Protein AF-A0A644ZZK4-F1 (afdb_monom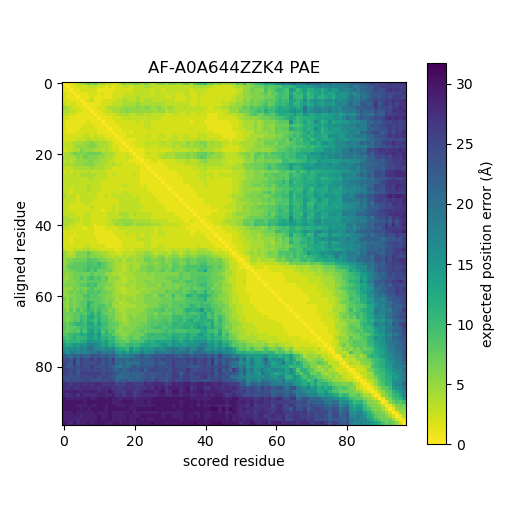er)

Foldseek 3Di:
DDWDADPPQLEIEAEEEPVLVPDPVSVVVVVVVVVVSVVVVGHYHYHYDDPDPPVVVVVVVVVVVVVVVVVVVVVVVVVVVVCVVDPDPPPPPPPDD

Organism: NCBI:txid1076179

pLDDT: mean 87.07, std 13.58, range [51.16, 98.44]

Mean predicted aligned error: 10.95 Å

Radius of gyration: 29.62 Å; Cα contacts (8 Å, |Δi|>4): 69; chains: 1; bounding box: 44×28×89 Å

Sequence (97 aa):
MEVSVSEQQKTVEVWLTHDEQDDILLRADLKARCQRYYQSGYFVAVFFSGSKDLTQQTRDLLNYNRKRQAELDIQTAGLSKALKRFPPAASSRSRLC

Secondary structure (DSSP, 8-state):
-EEEEETTTTEEEEEE-HHHHT-HHHHHHHHHHHHHHHHTT-EEEEEE--SS-HHHHHHHHHHHHHHHHHHHHHHHHHHHHHHHHS-----------

Structure (mmCIF, N/CA/C/O backbone):
data_AF-A0A644ZZK4-F1
#
_entry.id   AF-A0A644ZZK4-F1
#
loop_
_atom_site.group_PDB
_atom_site.id
_atom_site.type_symbol
_atom_site.label_atom_id
_atom_site.label_alt_id
_atom_site.label_comp_id
_atom_site.label_asym_id
_atom_site.label_entity_id
_atom_site.label_seq_id
_atom_site.pdbx_PDB_ins_code
_atom_site.Cartn_x
_atom_site.Cartn_y
_atom_site.Cartn_z
_atom_site.occupancy
_atom_site.B_iso_or_equiv
_atom_site.auth_seq_id
_atom_site.auth_comp_id
_atom_site.auth_asym_id
_atom_site.auth_atom_id
_atom_site.pdbx_PDB_model_num
ATOM 1 N N . MET A 1 1 ? -4.095 1.664 -12.955 1.00 88.31 1 MET A N 1
ATOM 2 C CA . MET A 1 1 ? -2.692 2.051 -12.730 1.00 88.31 1 MET A CA 1
ATOM 3 C C . MET A 1 1 ? -2.580 3.561 -12.740 1.00 88.31 1 MET A C 1
ATOM 5 O O . MET A 1 1 ? -3.088 4.199 -13.657 1.00 88.31 1 MET A O 1
ATOM 9 N N . GLU A 1 2 ? -1.874 4.116 -11.762 1.00 92.38 2 GLU A N 1
ATOM 10 C CA . GLU A 1 2 ? -1.519 5.536 -11.684 1.00 92.38 2 GLU A CA 1
ATOM 11 C C . GLU A 1 2 ? 0.008 5.690 -11.625 1.00 92.38 2 GLU A C 1
ATOM 13 O O . GLU A 1 2 ? 0.704 4.833 -11.080 1.00 92.38 2 GLU A O 1
ATOM 18 N N . VAL A 1 3 ? 0.542 6.756 -12.228 1.00 93.12 3 VAL A N 1
ATOM 19 C CA . VAL A 1 3 ? 1.977 7.072 -12.212 1.00 93.12 3 VAL A CA 1
ATOM 20 C C . VAL A 1 3 ? 2.151 8.540 -11.853 1.00 93.12 3 VAL A C 1
ATOM 22 O O . VAL A 1 3 ? 1.678 9.410 -12.581 1.00 93.12 3 VAL A O 1
ATOM 25 N N . SER A 1 4 ? 2.866 8.806 -10.765 1.00 94.94 4 SER A N 1
ATOM 26 C CA . SER A 1 4 ? 3.231 10.150 -10.326 1.00 94.94 4 SER A CA 1
ATOM 27 C C . SER A 1 4 ? 4.737 10.342 -10.462 1.00 94.94 4 SER A C 1
ATOM 29 O O . SER A 1 4 ? 5.521 9.480 -10.067 1.00 94.94 4 SER A O 1
ATOM 31 N N . VAL A 1 5 ? 5.154 11.464 -11.048 1.00 95.38 5 VAL A N 1
ATOM 32 C CA . VAL A 1 5 ? 6.570 11.805 -11.229 1.00 95.38 5 VAL A CA 1
ATOM 33 C C . VAL A 1 5 ? 6.864 13.091 -10.473 1.00 95.38 5 VAL A C 1
ATOM 35 O O . VAL A 1 5 ? 6.336 14.154 -10.792 1.00 95.38 5 VAL A O 1
ATOM 38 N N . SER A 1 6 ? 7.743 12.991 -9.481 1.00 95.56 6 SER A N 1
ATOM 39 C CA . SER A 1 6 ? 8.260 14.115 -8.711 1.00 95.56 6 SER A CA 1
ATOM 40 C C . SER A 1 6 ? 9.638 14.499 -9.237 1.00 95.56 6 SER A C 1
ATOM 42 O O . SER A 1 6 ? 10.646 13.855 -8.936 1.00 95.56 6 SER A O 1
ATOM 44 N N . GLU A 1 7 ? 9.694 15.572 -10.026 1.00 94.31 7 GLU A N 1
ATOM 45 C CA . GLU A 1 7 ? 10.951 16.093 -10.575 1.00 94.31 7 GLU A CA 1
ATOM 46 C C . GLU A 1 7 ? 11.887 16.640 -9.495 1.00 94.31 7 GLU A C 1
ATOM 48 O O . GLU A 1 7 ? 13.096 16.422 -9.550 1.00 94.31 7 GLU A O 1
ATOM 53 N N . GLN A 1 8 ? 11.323 17.309 -8.485 1.00 95.44 8 GLN A N 1
ATOM 54 C CA . GLN A 1 8 ? 12.082 17.903 -7.382 1.00 95.44 8 GLN A CA 1
ATOM 55 C C . GLN A 1 8 ? 12.800 16.842 -6.545 1.00 95.44 8 GLN A C 1
ATOM 57 O O . GLN A 1 8 ? 13.936 17.046 -6.131 1.00 95.44 8 GLN A O 1
ATOM 62 N N . GLN A 1 9 ? 12.142 15.705 -6.310 1.00 94.81 9 GLN A N 1
ATOM 63 C CA . GLN A 1 9 ? 12.678 14.608 -5.502 1.00 94.81 9 GLN A CA 1
ATOM 64 C C . GLN A 1 9 ? 13.317 13.509 -6.356 1.00 94.81 9 GLN A C 1
ATOM 66 O O . GLN A 1 9 ? 13.727 12.487 -5.811 1.00 94.81 9 GLN A O 1
ATOM 71 N N . LYS A 1 10 ? 13.351 13.672 -7.688 1.00 96.06 10 LYS A N 1
ATOM 72 C CA . LYS A 1 10 ? 13.764 12.636 -8.648 1.00 96.06 10 LYS A CA 1
ATOM 73 C C . LYS A 1 10 ? 13.162 11.270 -8.317 1.00 96.06 10 LYS A C 1
ATOM 75 O O . LYS A 1 10 ? 13.860 10.262 -8.259 1.00 96.06 10 LYS A O 1
ATOM 80 N N . THR A 1 11 ? 11.852 11.250 -8.081 1.00 96.81 11 THR A N 1
ATOM 81 C CA . THR A 1 11 ? 11.119 10.045 -7.677 1.00 96.81 11 THR A CA 1
ATOM 82 C C . THR A 1 11 ? 9.962 9.766 -8.629 1.00 96.81 11 THR A C 1
ATOM 84 O O . THR A 1 11 ? 9.292 10.689 -9.086 1.00 96.81 11 THR A O 1
ATOM 87 N N . VAL A 1 12 ? 9.731 8.492 -8.935 1.00 96.62 12 VAL A N 1
ATOM 88 C CA . VAL A 1 12 ? 8.577 8.002 -9.694 1.00 96.62 12 VAL A CA 1
ATOM 89 C C . VAL A 1 12 ? 7.812 7.023 -8.821 1.00 96.62 12 VAL A C 1
ATOM 91 O O . VAL A 1 12 ? 8.370 6.024 -8.372 1.00 96.62 12 VAL A O 1
ATOM 94 N N . GLU A 1 13 ? 6.533 7.291 -8.611 1.00 97.00 13 GLU A N 1
ATOM 95 C CA . GLU A 1 13 ? 5.621 6.425 -7.876 1.00 97.00 13 GLU A CA 1
ATOM 96 C C . GLU A 1 13 ? 4.655 5.771 -8.856 1.00 97.00 13 GLU A C 1
ATOM 98 O O . GLU A 1 13 ? 3.978 6.449 -9.628 1.00 97.00 13 GLU A O 1
ATOM 103 N N . VAL A 1 14 ? 4.590 4.446 -8.835 1.00 95.12 14 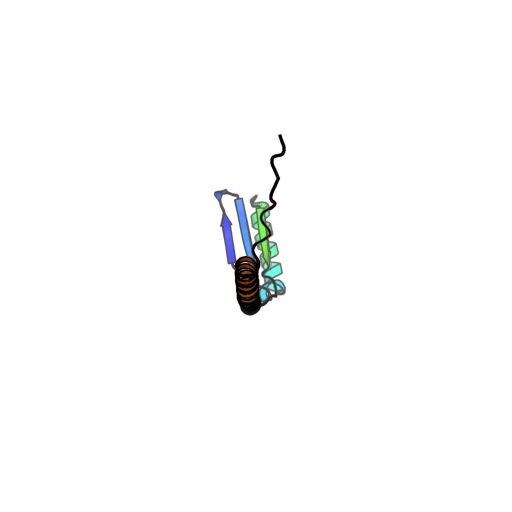VAL A N 1
ATOM 104 C CA . VAL A 1 14 ? 3.662 3.660 -9.648 1.00 95.12 14 VAL A CA 1
ATOM 105 C C . VAL A 1 14 ? 2.695 2.955 -8.715 1.00 95.12 14 VAL A C 1
ATOM 107 O O . VAL A 1 14 ? 3.125 2.209 -7.842 1.00 95.12 14 VAL A O 1
ATOM 110 N N . TRP A 1 15 ? 1.401 3.151 -8.923 1.00 95.12 15 TRP A N 1
ATOM 111 C CA . TRP A 1 15 ? 0.341 2.558 -8.118 1.00 95.12 15 TRP A CA 1
ATOM 112 C C . TRP A 1 15 ? -0.456 1.572 -8.967 1.00 95.12 15 TRP A C 1
ATOM 114 O O . TRP A 1 15 ? -1.012 1.933 -10.011 1.00 95.12 15 TRP A O 1
ATOM 124 N N . LEU A 1 16 ? -0.498 0.318 -8.521 1.00 93.56 16 LEU A N 1
ATOM 125 C CA . LEU A 1 16 ? -1.191 -0.777 -9.192 1.00 93.56 16 LEU A CA 1
ATOM 126 C C . LEU A 1 16 ? -2.366 -1.265 -8.359 1.00 93.56 16 LEU A C 1
ATOM 128 O O . LEU A 1 16 ? -2.267 -1.400 -7.137 1.00 93.56 16 LEU A O 1
ATOM 132 N N . THR A 1 17 ? -3.468 -1.551 -9.042 1.00 91.62 17 THR A N 1
ATOM 133 C CA . THR A 1 17 ? -4.582 -2.297 -8.454 1.00 91.62 17 THR A CA 1
ATOM 134 C C . THR A 1 17 ? -4.218 -3.775 -8.294 1.00 91.62 17 THR A C 1
ATOM 136 O O . THR A 1 17 ? -3.209 -4.246 -8.823 1.00 91.62 17 THR A O 1
ATOM 139 N N . HIS A 1 18 ? -5.043 -4.516 -7.554 1.00 88.12 18 HIS A N 1
ATOM 140 C CA . HIS A 1 18 ? -4.825 -5.933 -7.296 1.00 88.12 18 HIS A CA 1
ATOM 141 C C . HIS A 1 18 ? -4.849 -6.735 -8.600 1.00 88.12 18 HIS A C 1
ATOM 143 O O . HIS A 1 18 ? -3.935 -7.513 -8.847 1.00 88.12 18 HIS A O 1
ATOM 149 N N . ASP A 1 19 ? -5.826 -6.463 -9.466 1.00 89.19 19 ASP A N 1
ATOM 150 C CA . ASP A 1 19 ? -5.977 -7.152 -10.750 1.00 89.19 19 ASP A CA 1
ATOM 151 C C . ASP A 1 19 ? -4.793 -6.866 -11.692 1.00 89.19 19 ASP A C 1
ATOM 153 O O . ASP A 1 19 ? -4.327 -7.739 -12.420 1.00 89.19 19 ASP A O 1
ATOM 157 N N . GLU A 1 20 ? -4.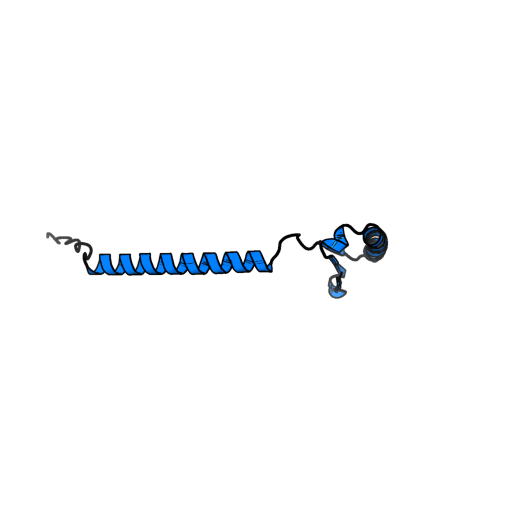252 -5.647 -11.640 1.00 91.12 20 GLU A N 1
ATOM 158 C CA . GLU A 1 20 ? -3.097 -5.225 -12.441 1.00 91.12 20 GLU A CA 1
ATOM 159 C C . GLU A 1 20 ? -1.773 -5.833 -11.959 1.00 91.12 20 GLU A C 1
ATOM 161 O O . GLU A 1 20 ? -0.823 -5.940 -12.736 1.00 91.12 20 GLU A O 1
ATOM 166 N N . GLN A 1 21 ? -1.675 -6.239 -10.690 1.00 86.00 21 GLN A N 1
ATOM 167 C CA . GLN A 1 21 ? -0.453 -6.838 -10.151 1.00 86.00 21 GLN A CA 1
ATOM 168 C C . GLN A 1 21 ? -0.104 -8.163 -10.842 1.00 86.00 21 GLN A C 1
ATOM 170 O O . GLN A 1 21 ? 1.081 -8.473 -10.997 1.00 86.00 21 GLN A O 1
ATOM 175 N N . ASP A 1 22 ? -1.110 -8.930 -11.257 1.00 87.81 22 ASP A N 1
ATOM 176 C CA . ASP A 1 22 ? -0.925 -10.265 -11.827 1.00 87.81 22 ASP A CA 1
ATOM 177 C C . ASP A 1 22 ? -0.864 -10.265 -13.366 1.00 87.81 22 ASP A C 1
ATOM 179 O O . ASP A 1 22 ? -0.556 -11.291 -13.978 1.00 87.81 22 ASP A O 1
ATOM 183 N N . ASP A 1 23 ? -1.058 -9.107 -14.009 1.00 93.88 23 ASP A N 1
ATOM 184 C CA . ASP A 1 23 ? -0.940 -8.963 -15.461 1.00 93.88 23 ASP A CA 1
ATOM 185 C C . ASP A 1 23 ? 0.532 -9.040 -15.916 1.00 93.88 23 ASP A C 1
ATOM 187 O O . ASP A 1 23 ? 1.359 -8.149 -15.692 1.00 93.88 23 ASP A O 1
ATOM 191 N N . ILE A 1 24 ? 0.864 -10.134 -16.606 1.00 92.19 24 ILE A N 1
ATOM 192 C CA . ILE A 1 24 ? 2.215 -10.428 -17.098 1.00 92.19 24 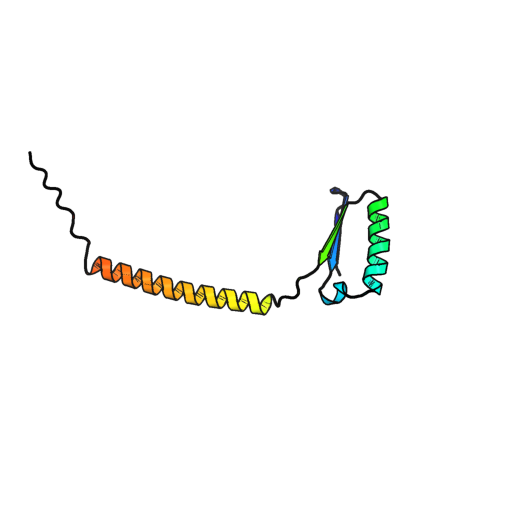ILE A CA 1
ATOM 193 C C . ILE A 1 24 ? 2.686 -9.397 -18.133 1.00 92.19 24 ILE A C 1
ATOM 195 O O . ILE A 1 24 ? 3.861 -9.014 -18.121 1.00 92.19 24 ILE A O 1
ATOM 199 N N . LEU A 1 25 ? 1.800 -8.947 -19.026 1.00 93.75 25 LEU A N 1
ATOM 200 C CA . LEU A 1 25 ? 2.149 -7.992 -20.078 1.00 93.75 25 LEU A CA 1
ATOM 201 C C .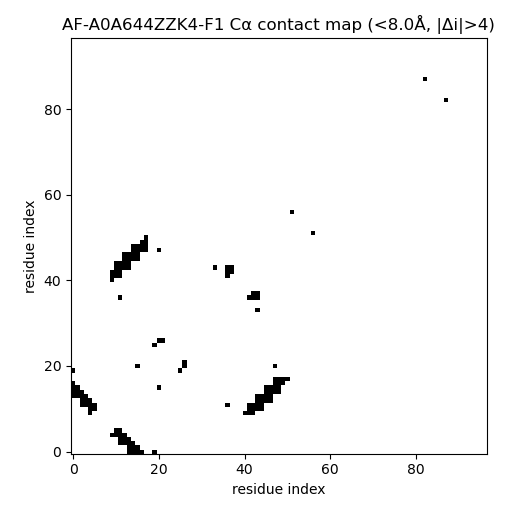 LEU A 1 25 ? 2.413 -6.616 -19.469 1.00 93.75 25 LEU A C 1
ATOM 203 O O . LEU A 1 25 ? 3.424 -5.984 -19.786 1.00 93.75 25 LEU A O 1
ATOM 207 N N . LEU A 1 26 ? 1.564 -6.202 -18.526 1.00 92.12 26 LEU A N 1
ATOM 208 C CA . LEU A 1 26 ? 1.736 -4.951 -17.796 1.00 92.12 26 LEU A CA 1
ATOM 209 C C . LEU A 1 26 ? 3.045 -4.938 -16.999 1.00 92.12 26 LEU A C 1
ATOM 211 O O . LEU A 1 26 ? 3.779 -3.950 -17.026 1.00 92.12 26 LEU A O 1
ATOM 215 N N . ARG A 1 27 ? 3.398 -6.045 -16.335 1.00 90.62 27 ARG A N 1
ATOM 216 C CA . ARG A 1 27 ? 4.666 -6.166 -15.596 1.00 90.62 27 ARG A CA 1
ATOM 217 C C . ARG A 1 27 ? 5.891 -6.084 -16.497 1.00 90.62 27 ARG A C 1
ATOM 219 O O . ARG A 1 27 ? 6.899 -5.497 -16.095 1.00 90.62 27 ARG A O 1
ATOM 226 N N . ALA A 1 28 ? 5.830 -6.684 -17.684 1.00 93.38 28 ALA A N 1
ATOM 227 C CA . ALA A 1 28 ? 6.924 -6.630 -18.646 1.00 93.38 28 ALA A CA 1
ATOM 228 C C . ALA A 1 28 ? 7.155 -5.194 -19.145 1.00 93.38 28 ALA A C 1
ATOM 230 O O . ALA A 1 28 ? 8.296 -4.724 -19.119 1.00 93.38 28 ALA A O 1
ATOM 231 N N . ASP A 1 29 ? 6.083 -4.479 -19.510 1.00 93.12 29 ASP A N 1
ATOM 232 C CA . ASP A 1 29 ? 6.162 -3.062 -19.892 1.00 93.12 29 ASP A CA 1
ATOM 233 C C . ASP A 1 29 ? 6.676 -2.194 -18.736 1.00 93.12 29 ASP A C 1
ATOM 235 O O . ASP A 1 29 ? 7.641 -1.442 -18.892 1.00 93.12 29 ASP A O 1
ATOM 239 N N . LEU A 1 30 ? 6.104 -2.360 -17.538 1.00 93.50 30 LEU A N 1
ATOM 240 C CA . LEU A 1 30 ? 6.506 -1.617 -16.346 1.00 93.50 30 LEU A CA 1
ATOM 241 C C . LEU A 1 30 ? 7.979 -1.808 -16.023 1.00 93.50 30 LEU A C 1
ATOM 243 O O . LEU A 1 30 ? 8.669 -0.831 -15.751 1.00 93.50 30 LEU A O 1
ATOM 247 N N . LYS A 1 31 ? 8.494 -3.037 -16.101 1.00 92.69 31 LYS A N 1
ATOM 248 C CA . LYS A 1 31 ? 9.915 -3.305 -15.867 1.00 92.69 31 LYS A CA 1
ATOM 249 C C . LYS A 1 31 ? 10.796 -2.519 -16.838 1.00 92.69 31 LYS A C 1
ATOM 251 O O . LYS A 1 31 ? 11.758 -1.885 -16.402 1.00 92.69 31 LYS A O 1
ATOM 256 N N . ALA A 1 32 ? 10.455 -2.519 -18.127 1.00 94.94 32 ALA A N 1
ATOM 257 C CA . ALA A 1 32 ? 11.191 -1.760 -19.134 1.00 94.94 32 ALA A CA 1
ATOM 258 C C . ALA A 1 32 ? 11.107 -0.244 -18.881 1.00 94.94 32 ALA A C 1
ATOM 260 O O . ALA A 1 32 ? 12.100 0.471 -19.023 1.00 94.94 32 ALA A O 1
ATOM 261 N N . ARG A 1 33 ? 9.941 0.256 -18.461 1.00 92.75 33 ARG A N 1
ATOM 262 C CA . ARG A 1 33 ? 9.709 1.677 -18.178 1.00 92.75 33 ARG A CA 1
ATOM 263 C C . ARG A 1 33 ? 10.446 2.145 -16.919 1.00 92.75 33 ARG A C 1
ATOM 265 O O . ARG A 1 33 ? 11.137 3.160 -16.961 1.00 92.75 33 ARG A O 1
ATOM 272 N N . CYS A 1 34 ? 10.388 1.367 -15.839 1.00 92.81 34 CYS A N 1
ATOM 273 C CA . CYS A 1 34 ? 11.130 1.614 -14.602 1.00 92.81 34 CYS A CA 1
ATOM 274 C C . CYS A 1 34 ? 12.645 1.604 -14.841 1.00 92.81 34 CYS A C 1
ATOM 276 O O . CYS A 1 34 ? 13.358 2.429 -14.275 1.00 92.81 34 CYS A O 1
ATOM 278 N N . GLN A 1 35 ? 13.141 0.728 -15.722 1.00 95.50 35 GLN A N 1
ATOM 279 C CA . GLN A 1 35 ? 14.560 0.690 -16.076 1.00 95.50 35 GLN A CA 1
ATOM 280 C C . GLN A 1 35 ? 15.032 1.993 -16.735 1.00 95.50 35 GLN A C 1
ATOM 282 O O . GLN A 1 35 ? 16.130 2.455 -16.434 1.00 95.50 35 GLN A O 1
ATOM 287 N N . ARG A 1 36 ? 14.204 2.622 -17.581 1.00 96.06 36 ARG A N 1
ATOM 288 C CA . ARG A 1 36 ? 14.533 3.924 -18.188 1.00 96.06 36 ARG A CA 1
ATOM 289 C C . ARG A 1 36 ? 14.653 5.018 -17.127 1.00 96.06 36 ARG A C 1
ATOM 291 O O . ARG A 1 36 ? 15.635 5.749 -17.124 1.00 96.06 36 ARG A O 1
ATOM 298 N N . TYR A 1 37 ? 13.711 5.084 -16.186 1.00 94.94 37 TYR A N 1
ATOM 299 C CA . TYR A 1 37 ? 13.763 6.053 -15.084 1.00 94.94 37 TYR A CA 1
ATOM 300 C C . TYR A 1 37 ? 14.971 5.843 -14.172 1.00 94.94 37 TYR A C 1
ATOM 302 O O . TYR A 1 37 ? 15.654 6.806 -13.825 1.00 94.94 37 TYR A O 1
ATOM 310 N N . TYR A 1 38 ? 15.282 4.585 -13.857 1.00 92.31 38 TYR A N 1
ATOM 311 C CA . TYR A 1 38 ? 16.468 4.234 -13.084 1.00 92.31 38 TYR A CA 1
ATOM 312 C C . TYR A 1 38 ? 17.756 4.690 -13.784 1.00 92.31 38 TYR A C 1
ATOM 314 O O . TYR A 1 38 ? 18.619 5.305 -13.163 1.00 92.31 38 TYR A O 1
ATOM 322 N N . GLN A 1 39 ? 17.863 4.468 -15.100 1.00 95.75 39 GLN A N 1
ATOM 323 C CA . GLN A 1 39 ? 19.000 4.935 -15.904 1.00 95.75 39 GLN A CA 1
ATOM 324 C C . GLN A 1 39 ? 19.103 6.465 -15.959 1.00 95.75 39 GLN A C 1
ATOM 326 O O . GLN A 1 39 ? 20.202 7.000 -16.065 1.00 95.75 39 GLN A O 1
ATOM 331 N N . SER A 1 40 ? 17.978 7.175 -15.862 1.00 94.50 40 SER A N 1
ATOM 332 C CA . SER A 1 40 ? 17.930 8.639 -15.769 1.00 94.50 40 SER A CA 1
ATOM 333 C C . SER A 1 40 ? 18.160 9.182 -14.350 1.00 94.50 40 SER A C 1
ATOM 335 O O . SER A 1 40 ? 18.037 10.388 -14.142 1.00 94.50 40 SER A O 1
ATOM 337 N N . GLY A 1 41 ? 18.490 8.326 -13.376 1.00 95.25 41 GLY A N 1
ATOM 338 C CA . GLY A 1 41 ? 18.818 8.728 -12.006 1.00 95.25 41 GLY A CA 1
ATOM 339 C C . GLY A 1 41 ? 17.611 8.950 -11.091 1.00 95.25 41 GLY A C 1
ATOM 340 O O . GLY A 1 41 ? 17.759 9.587 -10.051 1.00 95.25 41 GLY A O 1
ATOM 341 N N . TYR A 1 42 ? 16.428 8.449 -11.459 1.00 97.44 42 TYR A N 1
ATOM 342 C CA . TYR A 1 42 ? 15.238 8.528 -10.610 1.00 97.44 42 TYR A CA 1
ATOM 343 C C . TYR A 1 42 ? 15.142 7.312 -9.687 1.00 97.44 42 TY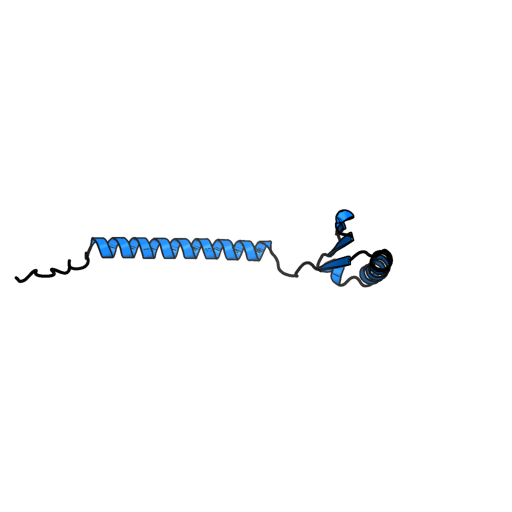R A C 1
ATOM 345 O O . TYR A 1 42 ? 15.416 6.177 -10.087 1.00 97.44 42 TYR A O 1
ATOM 353 N N . PHE A 1 43 ? 14.669 7.544 -8.465 1.00 96.25 43 PHE A N 1
ATOM 354 C CA . PHE A 1 43 ? 14.195 6.488 -7.582 1.00 96.25 43 PHE A CA 1
ATOM 355 C C . PHE A 1 43 ? 12.786 6.064 -8.005 1.00 96.25 43 PHE A C 1
ATOM 357 O O . PHE A 1 43 ? 11.919 6.910 -8.205 1.00 96.25 43 PHE A O 1
ATOM 364 N N . VAL A 1 44 ? 12.544 4.762 -8.153 1.00 96.19 44 VAL A N 1
ATOM 365 C CA . VAL A 1 44 ? 11.236 4.242 -8.569 1.00 96.19 44 VAL A CA 1
ATOM 366 C C . VAL A 1 44 ? 10.635 3.409 -7.443 1.00 96.19 44 VAL A C 1
ATOM 368 O O . VAL A 1 44 ? 11.211 2.395 -7.051 1.00 96.19 44 VAL A O 1
ATOM 371 N N . ALA A 1 45 ? 9.465 3.819 -6.957 1.00 95.12 45 ALA A N 1
ATOM 372 C CA . ALA A 1 45 ? 8.663 3.094 -5.980 1.00 95.12 45 ALA A CA 1
ATOM 373 C C . ALA A 1 45 ? 7.414 2.520 -6.660 1.00 95.12 45 ALA A C 1
ATOM 375 O O . ALA A 1 45 ? 6.679 3.241 -7.331 1.00 95.12 45 ALA A O 1
ATOM 376 N N . VAL A 1 46 ? 7.173 1.218 -6.493 1.00 93.56 46 VAL A N 1
ATOM 377 C CA . VAL A 1 46 ? 5.975 0.544 -7.015 1.00 93.56 46 VAL A CA 1
ATOM 378 C C . VAL A 1 46 ? 5.132 0.073 -5.836 1.00 93.56 46 VAL A C 1
ATOM 380 O O . VAL A 1 46 ? 5.589 -0.733 -5.026 1.00 93.56 46 VAL A O 1
ATOM 383 N N . PHE A 1 47 ? 3.912 0.586 -5.748 1.00 93.50 47 PHE A N 1
ATOM 384 C CA . PHE A 1 47 ? 2.928 0.276 -4.723 1.00 93.50 47 PHE A CA 1
ATOM 385 C C . PHE A 1 47 ? 1.845 -0.635 -5.293 1.00 93.50 47 PHE A C 1
ATOM 387 O O . PHE A 1 47 ? 1.327 -0.405 -6.387 1.00 93.50 47 PHE A O 1
ATOM 394 N N . PHE A 1 48 ? 1.475 -1.649 -4.517 1.00 90.88 48 PHE A N 1
ATOM 395 C CA . PHE A 1 48 ? 0.416 -2.592 -4.855 1.00 90.88 48 PHE A CA 1
ATOM 396 C C . PHE A 1 48 ? -0.755 -2.399 -3.901 1.00 90.88 48 PHE A C 1
ATOM 398 O O . PHE A 1 48 ? -0.568 -2.376 -2.680 1.00 90.88 48 PHE A O 1
ATOM 405 N N . SER A 1 49 ? -1.965 -2.268 -4.439 1.00 88.88 49 SER A N 1
ATOM 406 C CA . SER A 1 49 ? -3.161 -2.246 -3.606 1.00 88.88 49 SER A CA 1
ATOM 407 C C . SER A 1 49 ? -3.342 -3.596 -2.912 1.00 88.88 49 SER A C 1
ATOM 409 O O . SER A 1 49 ? -3.163 -4.646 -3.529 1.00 88.88 49 SER A O 1
ATOM 411 N N . GLY A 1 50 ? -3.744 -3.579 -1.64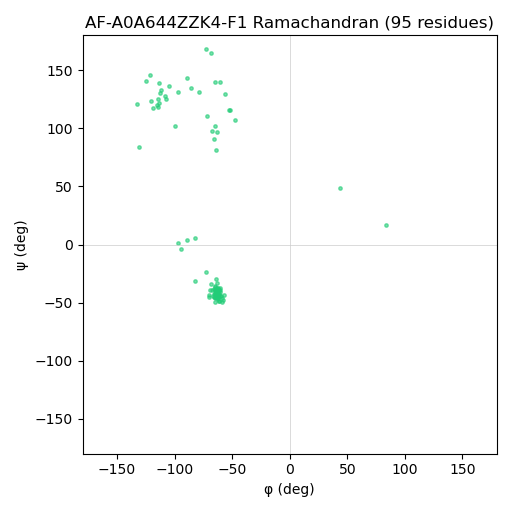2 1.00 86.69 50 GLY A N 1
ATOM 412 C CA . GLY A 1 50 ? -4.101 -4.803 -0.924 1.00 86.69 50 GLY A CA 1
ATOM 413 C C . GLY A 1 50 ? -5.386 -5.452 -1.457 1.00 86.69 50 GLY A C 1
ATOM 414 O O . GLY A 1 50 ? -6.185 -4.816 -2.133 1.00 86.69 50 GLY A O 1
ATOM 415 N N . SER A 1 51 ? -5.620 -6.712 -1.088 1.00 86.25 51 SER A N 1
ATOM 416 C CA . SER A 1 51 ? -6.776 -7.518 -1.528 1.00 86.25 51 SER A CA 1
ATOM 417 C C . SER A 1 51 ? -8.018 -7.400 -0.635 1.00 86.25 51 SER A C 1
ATOM 419 O O . SER A 1 51 ? -9.000 -8.121 -0.800 1.00 86.25 51 SER A O 1
ATOM 421 N N . LYS A 1 52 ? -7.962 -6.544 0.384 1.00 87.19 52 LYS A N 1
ATOM 422 C CA . LYS A 1 52 ? -9.008 -6.437 1.400 1.00 87.19 52 LYS A CA 1
ATOM 423 C C . LYS A 1 52 ? -10.112 -5.494 0.935 1.00 87.19 52 LYS A C 1
ATOM 425 O O . LYS A 1 52 ? -9.825 -4.381 0.506 1.00 87.19 52 LYS A O 1
ATOM 430 N N . ASP A 1 53 ? -11.364 -5.904 1.126 1.00 90.31 53 ASP A N 1
ATOM 431 C CA . ASP A 1 53 ? -12.516 -5.013 0.981 1.00 90.31 53 ASP A CA 1
ATOM 432 C C . ASP A 1 53 ? -12.488 -3.953 2.090 1.00 90.31 53 ASP A C 1
ATOM 434 O O . ASP A 1 53 ? -12.891 -4.188 3.236 1.00 90.31 53 ASP A O 1
ATOM 438 N N . LEU A 1 54 ? -11.964 -2.780 1.739 1.00 90.69 54 LEU A N 1
ATOM 439 C CA . LEU A 1 54 ? -11.863 -1.642 2.643 1.00 90.69 54 LEU A CA 1
ATOM 440 C C . LEU A 1 54 ? -13.243 -1.166 3.096 1.00 90.69 54 LEU A C 1
ATOM 442 O O . LEU A 1 54 ? -13.409 -0.815 4.261 1.00 90.69 54 LEU A O 1
ATOM 446 N N . THR A 1 55 ? -14.249 -1.187 2.220 1.00 93.56 55 THR A N 1
ATOM 447 C CA . THR A 1 55 ? -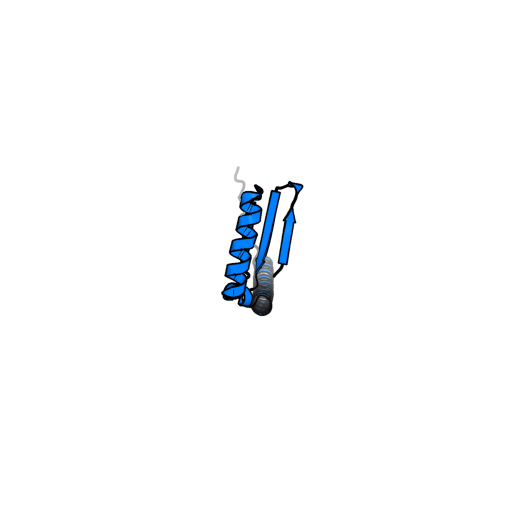15.592 -0.712 2.557 1.00 93.56 55 THR A CA 1
ATOM 448 C C . THR A 1 55 ? -16.214 -1.584 3.639 1.00 93.56 55 THR A C 1
ATOM 450 O O . THR A 1 55 ? -16.682 -1.062 4.657 1.00 93.56 55 THR A O 1
ATOM 453 N N . GLN A 1 56 ? -16.172 -2.905 3.463 1.00 96.06 56 GLN A N 1
ATOM 454 C CA . GLN A 1 56 ? -16.720 -3.836 4.442 1.00 96.06 56 GLN A CA 1
ATOM 455 C C . GLN A 1 56 ? -15.942 -3.784 5.765 1.00 96.06 56 GLN A C 1
ATOM 457 O O . GLN A 1 56 ? -16.546 -3.665 6.832 1.00 96.06 56 GLN A O 1
ATOM 462 N N . GLN A 1 57 ? -14.607 -3.771 5.719 1.00 95.25 57 GLN A N 1
ATOM 463 C CA . GLN A 1 57 ? -13.785 -3.735 6.935 1.00 95.25 57 GLN A CA 1
ATOM 464 C C . GLN A 1 57 ? -13.948 -2.439 7.727 1.00 95.25 57 GLN A C 1
ATOM 466 O O . GLN A 1 57 ? -14.067 -2.471 8.954 1.00 95.25 57 GLN A O 1
ATOM 471 N N . THR A 1 58 ? -13.991 -1.290 7.050 1.00 97.12 58 THR A N 1
ATOM 472 C CA . THR A 1 58 ? -14.235 -0.007 7.711 1.00 97.12 58 THR A CA 1
ATOM 473 C C . THR A 1 58 ? -15.634 0.031 8.316 1.00 97.12 58 THR A C 1
ATOM 475 O O . THR A 1 58 ? -15.791 0.472 9.456 1.00 97.12 58 THR A O 1
ATOM 478 N N . ARG A 1 59 ? -16.651 -0.477 7.609 1.00 97.81 59 ARG A N 1
ATOM 479 C CA . ARG A 1 59 ? -18.015 -0.578 8.144 1.00 97.81 59 ARG A CA 1
ATOM 480 C C . ARG A 1 59 ? -18.057 -1.412 9.423 1.00 97.81 59 ARG A C 1
ATOM 482 O O . ARG A 1 59 ? -18.655 -0.979 10.411 1.00 97.81 59 ARG A O 1
ATOM 489 N N . ASP A 1 60 ? -17.426 -2.580 9.416 1.00 97.88 60 ASP A N 1
ATOM 490 C CA . ASP A 1 60 ? -17.420 -3.486 10.565 1.00 97.88 60 ASP A CA 1
ATOM 491 C C . ASP A 1 60 ? -16.697 -2.874 11.765 1.00 97.88 60 ASP A C 1
ATOM 493 O O . ASP A 1 60 ? -17.222 -2.899 12.882 1.00 97.88 60 ASP A O 1
ATOM 497 N N . LEU A 1 61 ? -15.553 -2.226 11.530 1.00 98.19 61 LEU A N 1
ATOM 498 C CA . LEU A 1 61 ? -14.809 -1.512 12.565 1.00 98.19 61 LEU A CA 1
ATOM 499 C C . LEU A 1 61 ? -15.635 -0.377 13.187 1.00 98.19 61 LEU A C 1
ATOM 501 O O . LEU A 1 61 ? -15.677 -0.233 14.410 1.00 98.19 61 LEU A O 1
ATOM 505 N N . LEU A 1 62 ? -16.326 0.414 12.365 1.00 98.44 62 LEU A N 1
ATOM 506 C CA . LEU A 1 62 ? -17.178 1.502 12.846 1.00 98.44 62 LEU A CA 1
ATOM 507 C C . LEU A 1 62 ? -18.347 0.977 13.686 1.00 98.44 62 LEU A C 1
ATOM 509 O O . LEU A 1 62 ? -18.653 1.541 14.739 1.00 98.44 62 LEU A O 1
ATOM 513 N N . ASN A 1 63 ? -18.981 -0.115 13.257 1.00 98.31 63 ASN A N 1
ATOM 514 C CA . ASN A 1 63 ? -20.058 -0.747 14.016 1.00 98.31 63 ASN A CA 1
ATOM 515 C C . ASN A 1 63 ? -19.562 -1.287 15.359 1.00 98.31 63 ASN A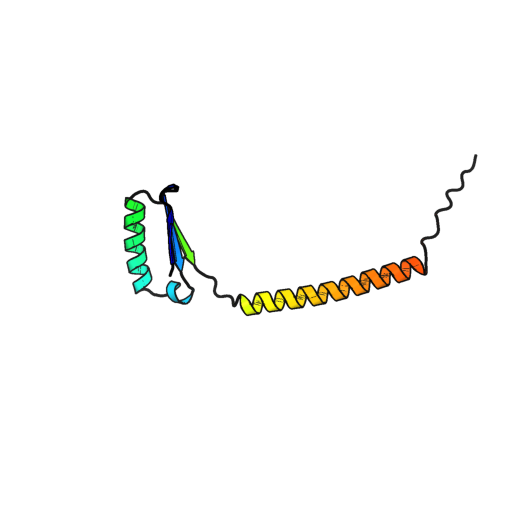 C 1
ATOM 517 O O . ASN A 1 63 ? -20.222 -1.089 16.380 1.00 98.31 63 ASN A O 1
ATOM 521 N N . TYR A 1 64 ? -18.400 -1.940 15.367 1.00 98.31 64 TYR A N 1
ATOM 522 C CA . TYR A 1 64 ? -17.760 -2.416 16.587 1.00 98.31 64 TYR A CA 1
ATOM 523 C C . TYR A 1 64 ? -17.471 -1.264 17.557 1.00 98.31 64 TYR A C 1
ATOM 525 O O . TYR A 1 64 ? -17.883 -1.322 18.715 1.00 98.31 64 TYR A O 1
ATOM 533 N N . ASN A 1 65 ? -16.848 -0.185 17.076 1.00 98.12 65 ASN A N 1
ATOM 534 C CA . ASN A 1 65 ? -16.513 0.974 17.903 1.00 98.12 65 ASN A CA 1
ATOM 535 C C . ASN A 1 65 ? -17.760 1.627 18.506 1.00 98.12 65 ASN A C 1
ATOM 537 O O . ASN A 1 65 ? -17.762 1.960 19.687 1.00 98.12 65 ASN A O 1
ATOM 541 N N . ARG A 1 66 ? -18.847 1.752 17.732 1.00 98.12 66 ARG A N 1
ATOM 542 C CA . ARG A 1 66 ? -20.126 2.278 18.240 1.00 98.12 66 ARG A CA 1
ATOM 543 C C . ARG A 1 66 ? -20.711 1.408 19.350 1.00 98.12 66 ARG A C 1
ATOM 545 O O . ARG A 1 66 ? -21.136 1.943 20.369 1.00 98.12 66 ARG A O 1
ATOM 552 N N . LYS A 1 67 ? -20.717 0.081 19.174 1.00 97.88 67 LYS A N 1
ATOM 553 C CA . LYS A 1 67 ? -21.193 -0.856 20.208 1.00 97.88 67 LYS A CA 1
ATOM 554 C C . LYS A 1 67 ? -20.353 -0.749 21.475 1.00 97.88 67 LYS A C 1
ATOM 556 O O . LYS A 1 67 ? -20.899 -0.566 22.557 1.00 97.88 67 LYS A O 1
ATOM 561 N N . ARG A 1 68 ? -19.028 -0.777 21.321 1.00 97.44 68 ARG A N 1
ATOM 562 C CA . ARG A 1 68 ? -18.094 -0.674 22.442 1.00 97.44 68 ARG A CA 1
ATOM 563 C C . ARG A 1 68 ? -18.242 0.646 23.191 1.00 97.44 68 ARG A C 1
ATOM 565 O O . ARG A 1 68 ? -18.190 0.654 24.415 1.00 97.44 68 ARG A O 1
ATOM 572 N N . GLN A 1 69 ? -18.462 1.746 22.475 1.00 97.19 69 GLN A N 1
ATOM 573 C CA . GLN A 1 69 ? -18.709 3.041 23.098 1.00 97.19 69 GLN A CA 1
ATOM 574 C C . GLN A 1 69 ? -19.985 3.015 23.945 1.00 97.19 69 GLN A C 1
ATOM 576 O O . GLN A 1 69 ? -19.939 3.395 25.108 1.00 97.19 69 GLN A O 1
ATOM 581 N N . ALA A 1 70 ? -21.090 2.481 23.415 1.00 96.00 70 ALA A N 1
ATOM 582 C CA . ALA A 1 70 ? -22.334 2.360 24.173 1.00 96.00 70 ALA A CA 1
ATOM 583 C C . ALA A 1 70 ? -22.173 1.488 25.435 1.00 96.00 70 ALA A C 1
ATOM 585 O O . ALA A 1 70 ? -22.703 1.820 26.494 1.00 96.00 70 ALA A O 1
ATOM 586 N N . GLU A 1 71 ? -21.415 0.393 25.353 1.00 95.44 71 GLU A N 1
ATOM 587 C CA . GLU A 1 71 ? -21.102 -0.453 26.511 1.00 95.44 71 GLU A CA 1
ATOM 588 C C . GLU A 1 71 ? -20.300 0.304 27.579 1.00 95.44 71 GLU A C 1
ATOM 590 O O . GLU A 1 71 ? -20.616 0.213 28.767 1.00 95.44 71 GLU A O 1
ATOM 595 N N . LEU A 1 72 ? -19.289 1.075 27.169 1.00 95.50 72 LEU A N 1
ATOM 596 C CA . LEU A 1 72 ? -18.493 1.907 28.074 1.00 95.50 72 LEU A CA 1
ATOM 597 C C . LEU A 1 72 ? -19.334 3.019 28.708 1.00 95.50 72 LEU A C 1
ATOM 599 O O . LEU A 1 72 ? -19.202 3.280 29.905 1.00 95.50 72 LEU A O 1
ATOM 603 N N . ASP A 1 73 ? -20.236 3.635 27.950 1.00 94.00 73 ASP A N 1
ATOM 604 C CA . ASP A 1 73 ? -21.142 4.667 28.453 1.00 94.00 73 ASP A CA 1
ATOM 605 C C . ASP A 1 73 ? -22.094 4.085 29.511 1.00 94.00 73 ASP A C 1
ATOM 607 O O . ASP A 1 73 ? -22.305 4.685 30.565 1.00 94.00 73 ASP A O 1
ATOM 611 N N . ILE A 1 74 ? -22.606 2.866 29.301 1.00 92.50 74 ILE A N 1
ATOM 612 C CA . ILE A 1 74 ? -23.420 2.155 30.299 1.00 92.50 74 ILE A CA 1
ATOM 613 C C . ILE A 1 74 ? -22.593 1.821 31.544 1.00 92.50 74 ILE A C 1
ATOM 615 O O . ILE A 1 74 ? -23.063 2.025 32.665 1.00 92.50 74 ILE A O 1
ATOM 619 N N . GLN A 1 75 ? -21.366 1.322 31.380 1.00 89.75 75 GLN A N 1
ATOM 620 C CA . GLN A 1 75 ? -20.497 0.976 32.508 1.00 89.75 75 GLN A CA 1
ATOM 621 C C . GLN A 1 75 ? -20.128 2.210 33.334 1.00 89.75 75 GLN A C 1
ATOM 623 O O . GLN A 1 75 ? -20.236 2.185 34.558 1.00 89.75 75 GLN A O 1
ATOM 628 N N . THR A 1 76 ? -19.758 3.315 32.692 1.00 85.94 76 THR A N 1
ATOM 629 C CA . THR A 1 76 ? -19.420 4.575 33.372 1.00 85.94 76 THR A CA 1
ATOM 630 C C . THR A 1 76 ? -20.647 5.230 34.012 1.00 85.94 76 THR A C 1
ATOM 632 O O . THR A 1 76 ? -20.575 5.688 35.157 1.00 85.94 76 THR A O 1
ATOM 635 N N . ALA A 1 77 ? -21.810 5.205 33.356 1.00 82.50 77 ALA A N 1
ATOM 636 C CA . ALA A 1 77 ? -23.072 5.637 33.954 1.00 82.50 77 ALA A CA 1
ATOM 637 C C . ALA A 1 77 ? -23.456 4.763 35.163 1.00 82.50 77 ALA A C 1
ATOM 639 O O . ALA A 1 77 ? -23.862 5.281 36.205 1.00 82.50 77 ALA A O 1
ATOM 640 N N . GLY A 1 78 ? -23.273 3.446 35.070 1.00 75.38 78 GLY A N 1
ATOM 641 C CA . GLY A 1 78 ? -23.496 2.505 36.166 1.00 75.38 78 GLY A CA 1
ATOM 642 C C . GLY A 1 78 ? -22.554 2.744 37.347 1.00 75.38 78 GLY A C 1
ATOM 643 O O . GLY A 1 78 ? -23.009 2.830 38.487 1.00 75.38 78 GLY A O 1
ATOM 644 N N . LEU A 1 79 ? -21.261 2.937 37.076 1.00 67.62 79 LEU A N 1
ATOM 645 C CA . LEU A 1 79 ? -20.239 3.257 38.076 1.00 67.62 79 LEU A CA 1
ATOM 646 C C . LEU A 1 79 ? -20.510 4.603 38.752 1.00 67.62 79 LEU A C 1
ATOM 648 O O . LEU A 1 79 ? -20.454 4.693 39.976 1.00 67.62 79 LEU A O 1
ATOM 652 N N . SER A 1 80 ? -20.879 5.638 37.994 1.00 66.88 80 SER A N 1
ATOM 653 C CA . SER A 1 80 ? -21.236 6.940 38.568 1.00 66.88 80 SER A CA 1
ATOM 654 C C . SER A 1 80 ? -22.503 6.865 39.429 1.00 66.88 80 SER A C 1
ATOM 656 O O . SER A 1 80 ? -22.567 7.488 40.490 1.00 66.88 80 SER A O 1
ATOM 658 N N . LYS A 1 81 ? -23.496 6.051 39.042 1.00 66.94 81 LYS A N 1
ATOM 659 C CA . LYS A 1 81 ? -24.690 5.785 39.857 1.00 66.94 81 LYS A CA 1
ATOM 660 C C . LYS A 1 81 ? -24.347 5.001 41.129 1.00 66.94 81 LYS A C 1
ATOM 662 O O . LYS A 1 81 ? -24.896 5.309 42.185 1.00 66.94 81 LYS A O 1
ATOM 667 N N . ALA A 1 82 ? -23.431 4.036 41.053 1.00 62.09 82 ALA A N 1
ATOM 668 C CA . ALA A 1 82 ? -22.952 3.272 42.203 1.00 62.09 82 ALA A CA 1
ATOM 669 C C . ALA A 1 82 ? -22.157 4.148 43.185 1.00 62.09 82 ALA A C 1
ATOM 671 O O . ALA A 1 82 ? -22.440 4.109 44.378 1.00 62.09 82 ALA A O 1
ATOM 672 N N . LEU A 1 83 ? -21.259 5.007 42.688 1.00 62.56 83 LEU A N 1
ATOM 673 C CA . LEU A 1 83 ? -20.485 5.964 43.489 1.00 62.56 83 LEU A CA 1
ATOM 674 C C . LEU A 1 83 ? -21.380 7.002 44.184 1.00 62.56 83 LEU A C 1
ATOM 676 O O . LEU A 1 83 ? -21.134 7.365 45.329 1.00 62.56 83 LEU A O 1
ATOM 680 N N . LYS A 1 84 ? -22.449 7.462 43.518 1.00 65.81 84 LYS A N 1
ATOM 681 C CA . LYS A 1 84 ? -23.457 8.336 44.144 1.00 65.81 84 LYS A CA 1
ATOM 682 C C . LYS A 1 84 ? -24.274 7.614 45.217 1.00 65.81 84 LYS A C 1
ATOM 684 O O . LYS A 1 84 ? -24.691 8.246 46.180 1.00 65.81 84 LYS A O 1
ATOM 689 N N . ARG A 1 85 ? -24.542 6.315 45.040 1.00 65.81 85 ARG A N 1
ATOM 690 C CA . ARG A 1 85 ? -25.362 5.519 45.969 1.00 65.81 85 ARG A CA 1
ATOM 691 C C . ARG A 1 85 ? -24.577 5.014 47.180 1.00 65.81 85 ARG A C 1
ATOM 693 O O . ARG A 1 85 ? -25.152 4.890 48.253 1.00 65.81 85 ARG A O 1
ATOM 700 N N . PHE A 1 86 ? -23.287 4.754 47.008 1.00 59.06 86 PHE A N 1
ATOM 701 C CA . PHE A 1 86 ? -22.350 4.387 48.063 1.00 59.06 86 PHE A CA 1
ATOM 702 C C . PHE A 1 86 ? -21.101 5.264 47.927 1.00 59.06 86 PHE A C 1
ATOM 704 O O . PHE A 1 86 ? -20.132 4.852 47.283 1.00 59.06 86 PHE A O 1
ATOM 711 N N . PRO A 1 87 ? -21.118 6.490 48.482 1.00 60.22 87 PRO A N 1
ATOM 712 C CA . PRO A 1 87 ? -19.921 7.314 48.510 1.00 60.22 87 PRO A CA 1
ATOM 713 C C . PRO A 1 87 ? -18.830 6.584 49.308 1.00 60.22 87 PRO A C 1
ATOM 715 O O . PRO A 1 87 ? -19.143 5.963 50.330 1.00 60.22 87 PRO A O 1
ATOM 718 N N . PRO A 1 88 ? -17.558 6.625 48.867 1.00 62.41 88 PRO A N 1
ATOM 719 C CA . PRO A 1 88 ? -16.472 6.043 49.639 1.00 62.41 88 PRO A CA 1
ATOM 720 C C . PRO A 1 88 ? -16.479 6.688 51.023 1.00 62.41 88 PRO A C 1
ATOM 722 O O . PRO A 1 88 ? -16.553 7.915 51.129 1.00 62.41 88 PRO A O 1
ATOM 725 N N . ALA A 1 89 ? -16.452 5.861 52.073 1.00 67.50 89 ALA A N 1
ATOM 726 C CA . ALA A 1 89 ? -16.413 6.344 53.445 1.00 67.50 89 ALA A CA 1
ATOM 727 C C . ALA A 1 89 ? -15.261 7.345 53.555 1.00 67.50 89 ALA A C 1
ATOM 729 O O . ALA A 1 89 ? -14.103 6.987 53.324 1.00 67.50 89 ALA A O 1
ATOM 730 N N . ALA A 1 90 ? -15.591 8.611 53.831 1.00 61.88 90 ALA A N 1
ATOM 731 C CA . ALA A 1 90 ? -14.594 9.637 54.065 1.00 61.88 90 ALA A CA 1
ATOM 732 C C . ALA A 1 90 ? -13.658 9.095 55.145 1.00 61.88 90 ALA A C 1
ATOM 734 O O . ALA A 1 90 ? -14.097 8.785 56.252 1.00 61.88 90 ALA A O 1
ATOM 735 N N . SER A 1 91 ? -12.388 8.893 54.788 1.00 58.44 91 SER A N 1
ATOM 736 C CA . SER A 1 91 ? -11.372 8.477 55.741 1.00 58.44 91 SER A CA 1
ATOM 737 C C . SER A 1 91 ? -11.247 9.599 56.761 1.00 58.44 91 SER A C 1
ATOM 739 O O . SER A 1 91 ? -10.585 10.611 56.526 1.00 58.44 91 SER A O 1
ATOM 741 N N . SER A 1 92 ? -11.944 9.434 57.881 1.00 57.78 92 SER A N 1
ATOM 742 C CA . SER A 1 92 ? -11.783 10.225 59.086 1.00 57.78 92 SER A CA 1
ATOM 743 C C . SER A 1 92 ? -10.376 9.959 59.603 1.00 57.78 92 SER A C 1
ATOM 745 O O . SER A 1 92 ? -10.171 9.128 60.482 1.00 57.78 92 SER A O 1
ATOM 747 N N . ARG A 1 93 ? -9.373 10.632 59.029 1.00 55.72 93 ARG A N 1
ATOM 748 C CA . ARG A 1 93 ? -8.093 10.812 59.707 1.00 55.72 93 ARG A CA 1
ATOM 749 C C . ARG A 1 93 ? -8.379 11.691 60.912 1.00 55.72 93 ARG A C 1
ATOM 751 O O . ARG A 1 93 ? -8.377 12.917 60.825 1.00 55.72 93 ARG A O 1
ATOM 758 N N . SER A 1 94 ? -8.687 11.031 62.019 1.00 51.94 94 SER A N 1
ATOM 759 C CA . SER A 1 94 ? -8.623 11.576 63.359 1.00 51.94 94 SER A CA 1
ATOM 760 C C . SER A 1 94 ? -7.271 12.271 63.506 1.00 51.94 94 SER A C 1
ATOM 762 O O . SER A 1 94 ? -6.225 11.629 63.569 1.00 51.94 94 SER A O 1
ATOM 764 N N . ARG A 1 95 ? -7.292 13.607 63.516 1.00 58.72 95 ARG A N 1
ATOM 765 C CA . ARG A 1 95 ? -6.229 14.377 64.153 1.00 58.72 95 ARG A CA 1
ATOM 766 C C . ARG A 1 95 ? -6.337 14.041 65.634 1.00 58.72 95 ARG A C 1
ATOM 768 O O . ARG A 1 95 ? -7.266 14.514 66.283 1.00 58.72 95 ARG A O 1
ATOM 775 N N . LEU A 1 96 ? -5.465 13.174 66.135 1.00 55.34 96 LEU A N 1
ATOM 776 C CA . LEU A 1 96 ? -5.163 13.174 67.558 1.00 55.34 96 LEU A CA 1
ATOM 777 C C . LEU A 1 96 ? -3.887 13.982 67.764 1.00 55.34 96 LEU A C 1
ATOM 779 O O . LEU A 1 96 ? -2.922 13.837 67.011 1.00 55.34 96 LEU A O 1
ATOM 783 N N . CYS A 1 97 ? -4.018 14.882 68.732 1.00 51.16 97 CYS A N 1
ATOM 784 C CA . CYS A 1 97 ? -3.014 15.739 69.332 1.00 51.16 97 CYS A CA 1
ATOM 785 C C . CYS A 1 97 ? -1.803 14.964 69.852 1.00 51.16 97 CYS A C 1
ATOM 787 O O . CYS A 1 97 ? -1.970 13.771 70.196 1.00 51.16 97 CYS A O 1
#

Solvent-accessible surface area (backbone atoms only — not comparable to full-atom values): 5737 Å² total; per-residue (Å²): 116,51,76,48,76,40,75,92,73,36,33,35,42,35,42,31,45,54,76,55,68,74,35,66,67,58,49,54,52,47,53,58,53,52,50,52,41,46,76,73,69,29,49,78,48,80,47,73,46,73,92,67,64,59,70,62,52,52,51,52,52,53,53,50,53,53,53,52,48,54,53,50,52,51,51,51,52,50,50,54,52,48,44,72,74,55,60,78,78,77,79,76,76,74,84,75,133